Protein AF-C3YWH7-F1 (afdb_monomer_lite)

Organism: Branchiostoma floridae (NCBI:txid7739)

InterPro domains:
  IPR000159 Ras-associating domain [PS50200] (1-49)
  IPR039269 Ankyrin repeat and fibronectin type-III domain-containing protein 1 [PTHR21437] (2-59)

Secondary structure (DSSP, 8-state):
-PPPGGGGGGEEEEEEETTEEEE--TT--GGGSSS--TTEEEEEEEPPHHHHHHHHHHHTTSS--

Radius of gyration: 14.77 Å; chains: 1; bounding box: 37×20×34 Å

Sequence (65 aa):
PLYPDDLLHNFFLVAIIAGRERQLPDTYQPLQLQNPWAKGKLLVRLRDQATAALAMLHETQSTSV

Structure (mmCIF, N/CA/C/O backbone):
data_AF-C3YWH7-F1
#
_entry.id   AF-C3YWH7-F1
#
loop_
_atom_site.group_PDB
_atom_site.id
_atom_site.type_symbol
_atom_site.label_atom_id
_atom_site.label_alt_id
_atom_site.label_comp_id
_atom_site.label_asym_id
_atom_site.label_entity_id
_atom_site.label_seq_id
_atom_site.pdbx_PDB_ins_code
_atom_site.Cartn_x
_atom_site.Cartn_y
_atom_site.Cartn_z
_atom_site.occupancy
_atom_site.B_iso_or_equiv
_atom_site.auth_seq_id
_atom_site.auth_comp_id
_atom_site.auth_asym_id
_atom_site.auth_atom_id
_atom_site.pdbx_PDB_model_num
ATOM 1 N N . PRO A 1 1 ? -7.802 -7.981 -14.159 1.00 69.75 1 PRO A N 1
ATOM 2 C CA . PRO A 1 1 ? -6.680 -7.781 -15.109 1.00 69.75 1 PRO A CA 1
ATOM 3 C C . PRO A 1 1 ? -5.513 -8.663 -14.665 1.00 69.75 1 PRO A C 1
ATOM 5 O O . PRO A 1 1 ? -5.277 -8.746 -13.463 1.00 69.75 1 PRO A O 1
ATOM 8 N N . LEU A 1 2 ? -4.847 -9.343 -15.597 1.00 77.56 2 LEU A N 1
ATOM 9 C CA . LEU A 1 2 ? -3.599 -10.061 -15.332 1.00 77.56 2 LEU A CA 1
ATOM 10 C C . LEU A 1 2 ? -2.450 -9.159 -15.780 1.00 77.56 2 LEU A C 1
ATOM 12 O O . LEU A 1 2 ? -2.463 -8.691 -16.917 1.00 77.56 2 LEU A O 1
ATOM 16 N N . TYR A 1 3 ? -1.513 -8.876 -14.878 1.00 81.31 3 TYR A N 1
ATOM 17 C CA . TYR A 1 3 ? -0.327 -8.081 -15.186 1.00 81.31 3 TYR A CA 1
ATOM 18 C C . TYR A 1 3 ? 0.844 -9.029 -15.466 1.00 81.31 3 TYR A C 1
ATOM 20 O O . TYR A 1 3 ? 1.032 -9.960 -14.684 1.00 81.31 3 TYR A O 1
ATOM 28 N N . PRO A 1 4 ? 1.600 -8.831 -16.559 1.00 82.50 4 PRO A N 1
ATOM 29 C CA . PRO A 1 4 ? 2.847 -9.550 -16.789 1.00 82.50 4 PRO A CA 1
ATOM 30 C C . PRO A 1 4 ? 3.892 -9.173 -15.733 1.00 82.50 4 PRO A C 1
ATOM 32 O O . PRO A 1 4 ? 3.860 -8.062 -15.193 1.00 82.50 4 PRO A O 1
ATOM 35 N N . ASP A 1 5 ? 4.827 -10.089 -15.479 1.00 86.25 5 ASP A N 1
ATOM 36 C CA . ASP A 1 5 ? 5.869 -9.941 -14.455 1.00 86.25 5 ASP A CA 1
ATOM 37 C C . ASP A 1 5 ? 6.692 -8.658 -14.644 1.00 86.25 5 ASP A C 1
ATOM 39 O O . ASP A 1 5 ? 6.993 -7.952 -13.680 1.00 86.25 5 ASP A O 1
ATOM 43 N N . ASP A 1 6 ? 6.934 -8.278 -15.900 1.00 83.56 6 ASP A N 1
ATOM 44 C CA . ASP A 1 6 ? 7.650 -7.058 -16.273 1.00 83.56 6 ASP A CA 1
ATOM 45 C C . ASP A 1 6 ? 6.959 -5.778 -15.803 1.00 83.56 6 ASP A C 1
ATOM 47 O O . ASP A 1 6 ? 7.597 -4.738 -15.744 1.00 83.56 6 ASP A O 1
ATOM 51 N N . LEU A 1 7 ? 5.667 -5.810 -15.462 1.00 80.94 7 LEU A N 1
ATOM 52 C CA . LEU A 1 7 ? 4.938 -4.647 -14.952 1.00 80.94 7 LEU A CA 1
ATOM 53 C C . LEU A 1 7 ? 4.800 -4.652 -13.428 1.00 80.94 7 LEU A C 1
ATOM 55 O O . LEU A 1 7 ? 4.288 -3.677 -12.878 1.00 80.94 7 LEU A O 1
ATOM 59 N N . LEU A 1 8 ? 5.267 -5.695 -12.732 1.00 83.06 8 LEU A N 1
ATOM 60 C CA . LEU A 1 8 ? 5.152 -5.790 -11.274 1.00 83.06 8 LEU A CA 1
ATOM 61 C C . LEU A 1 8 ? 5.956 -4.700 -10.545 1.00 83.06 8 LEU A C 1
ATOM 63 O O . LEU A 1 8 ? 5.514 -4.218 -9.506 1.00 83.06 8 LEU A O 1
ATOM 67 N N . HIS A 1 9 ? 7.066 -4.231 -11.126 1.00 82.62 9 HIS A N 1
ATOM 68 C CA . HIS A 1 9 ? 7.866 -3.117 -10.587 1.00 82.62 9 HIS A CA 1
ATOM 69 C C . HIS A 1 9 ? 7.121 -1.768 -10.582 1.00 82.62 9 HIS A C 1
ATOM 71 O O . HIS A 1 9 ? 7.514 -0.827 -9.894 1.00 82.62 9 HIS A O 1
ATOM 77 N N . ASN A 1 10 ? 6.025 -1.657 -11.339 1.00 83.81 10 ASN A N 1
ATOM 78 C CA . ASN A 1 10 ? 5.191 -0.459 -11.334 1.00 83.81 10 ASN A CA 1
ATOM 79 C C . ASN A 1 10 ? 4.263 -0.404 -10.124 1.00 83.81 10 ASN A C 1
ATOM 81 O O . ASN A 1 10 ? 3.627 0.624 -9.901 1.00 83.81 10 ASN A O 1
ATOM 85 N N . PHE A 1 11 ? 4.149 -1.476 -9.346 1.00 86.62 11 PHE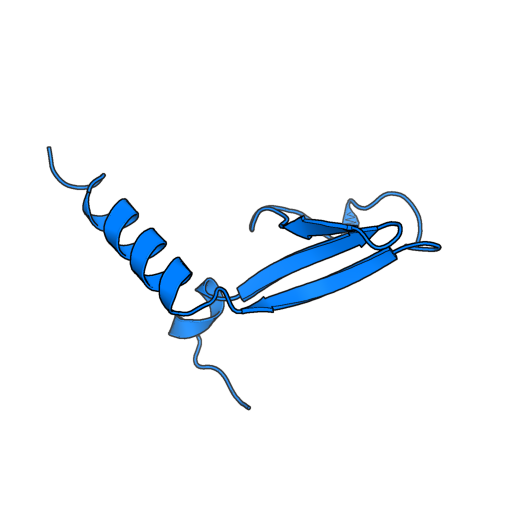 A N 1
ATOM 86 C CA . PHE A 1 11 ? 3.348 -1.471 -8.136 1.00 86.62 11 PHE A CA 1
ATOM 87 C C . PHE A 1 11 ? 4.184 -1.043 -6.939 1.00 86.62 11 PHE A C 1
ATOM 89 O O . PHE A 1 11 ? 5.344 -1.408 -6.805 1.00 86.62 11 PHE A O 1
ATOM 96 N N . PHE A 1 12 ? 3.567 -0.289 -6.039 1.00 87.44 12 PHE A N 1
ATOM 97 C CA . PHE A 1 12 ? 4.175 0.093 -4.777 1.00 87.44 12 PHE A CA 1
ATOM 98 C C . PHE A 1 12 ? 3.166 -0.006 -3.642 1.00 87.44 12 PHE A C 1
ATOM 100 O O . PHE A 1 12 ? 1.944 0.059 -3.832 1.00 87.44 12 PHE A O 1
ATOM 107 N N . LEU A 1 13 ? 3.702 -0.175 -2.440 1.00 88.69 13 LEU A N 1
ATOM 108 C CA . LEU A 1 13 ? 2.914 -0.339 -1.236 1.00 88.69 13 LEU A CA 1
ATOM 109 C C . LEU A 1 13 ? 2.548 1.027 -0.649 1.00 88.69 13 LEU A C 1
ATOM 111 O O . LEU A 1 13 ? 3.357 1.954 -0.606 1.00 88.69 13 LEU A O 1
ATOM 115 N N . VAL A 1 14 ? 1.313 1.151 -0.180 1.00 88.31 14 VAL A N 1
ATOM 116 C CA . VAL A 1 14 ? 0.755 2.405 0.319 1.00 88.31 14 VAL A CA 1
ATOM 117 C C . VAL A 1 14 ? 0.019 2.168 1.619 1.00 88.31 14 VAL A C 1
ATOM 119 O O . VAL A 1 14 ? -0.900 1.359 1.670 1.00 88.31 14 VAL A O 1
ATOM 122 N N . ALA A 1 15 ? 0.368 2.914 2.663 1.00 87.88 15 ALA A N 1
ATOM 123 C CA . ALA A 1 15 ? -0.383 2.932 3.910 1.00 87.88 15 ALA A CA 1
ATOM 124 C C . ALA A 1 15 ? -1.259 4.188 3.996 1.00 87.88 15 ALA A C 1
ATOM 126 O O . ALA A 1 15 ? -0.769 5.313 3.916 1.00 87.88 15 ALA A O 1
ATOM 127 N N . ILE A 1 16 ? -2.556 3.993 4.219 1.00 85.88 16 ILE A N 1
ATOM 128 C CA . ILE A 1 16 ? -3.503 5.038 4.598 1.00 85.88 16 ILE A CA 1
ATOM 129 C C . ILE A 1 16 ? -3.625 5.025 6.114 1.00 85.88 16 ILE A C 1
ATOM 131 O O . ILE A 1 16 ? -4.140 4.061 6.676 1.00 85.88 16 ILE A O 1
ATOM 135 N N . ILE A 1 17 ? -3.182 6.088 6.781 1.00 85.38 17 ILE A N 1
ATOM 136 C CA . ILE A 1 17 ? -3.267 6.231 8.240 1.00 85.38 17 ILE A CA 1
ATOM 137 C C . ILE A 1 17 ? -3.956 7.557 8.539 1.00 85.38 17 ILE A C 1
ATOM 139 O O . ILE A 1 17 ? -3.473 8.609 8.124 1.00 85.38 17 ILE A O 1
ATOM 143 N N . ALA A 1 18 ? -5.093 7.516 9.242 1.00 83.25 18 ALA A N 1
ATOM 144 C CA . ALA A 1 18 ? -5.876 8.714 9.577 1.00 83.25 18 ALA A CA 1
ATOM 145 C C . ALA A 1 18 ? -6.187 9.612 8.354 1.00 83.25 18 ALA A C 1
ATOM 147 O O . ALA A 1 18 ? -6.068 10.834 8.414 1.00 83.25 18 ALA A O 1
ATOM 148 N N . GLY A 1 19 ? -6.533 8.995 7.219 1.00 83.56 19 GLY A N 1
ATOM 149 C CA . GLY A 1 19 ? -6.852 9.701 5.972 1.00 83.56 19 GLY A CA 1
ATOM 150 C C . GLY A 1 19 ? -5.643 10.249 5.206 1.00 83.56 19 GLY A C 1
ATOM 151 O O . GLY A 1 19 ? -5.829 10.897 4.182 1.00 83.56 19 GLY A O 1
ATOM 152 N N . ARG A 1 20 ? -4.412 9.991 5.667 1.00 82.62 20 ARG A N 1
ATOM 153 C CA . ARG A 1 20 ? -3.180 10.392 4.976 1.00 82.62 20 ARG A CA 1
ATOM 154 C C . ARG A 1 20 ? -2.544 9.213 4.265 1.00 82.62 20 ARG A C 1
ATOM 156 O O . ARG A 1 20 ? -2.341 8.165 4.877 1.00 82.62 20 ARG A O 1
ATOM 163 N N . GLU A 1 21 ? -2.199 9.421 3.001 1.00 87.44 21 GLU A N 1
ATOM 164 C CA . GLU A 1 21 ? -1.477 8.454 2.184 1.00 87.44 21 GLU A CA 1
ATOM 165 C C . GLU A 1 21 ? 0.033 8.552 2.431 1.00 87.44 21 GLU A C 1
ATOM 167 O O . GLU A 1 21 ? 0.602 9.645 2.453 1.00 87.44 21 GLU A O 1
ATOM 172 N N . ARG A 1 22 ? 0.685 7.405 2.636 1.00 85.56 22 ARG A N 1
ATOM 173 C CA . ARG A 1 22 ? 2.142 7.278 2.694 1.00 85.56 22 ARG A CA 1
ATOM 174 C C . ARG A 1 22 ? 2.594 6.154 1.775 1.00 85.56 22 ARG A C 1
ATOM 176 O O . ARG A 1 22 ? 2.214 5.003 1.982 1.00 85.56 22 ARG A O 1
ATOM 183 N N . GLN A 1 23 ? 3.431 6.496 0.801 1.00 87.00 23 GLN A N 1
ATOM 184 C CA . GLN A 1 23 ? 4.161 5.517 0.005 1.00 87.00 23 GLN A CA 1
ATOM 185 C C . GLN A 1 23 ? 5.215 4.832 0.877 1.00 87.00 23 GLN A C 1
ATOM 187 O O . GLN A 1 23 ? 5.936 5.492 1.629 1.00 87.00 23 GLN A O 1
ATOM 192 N N . LEU A 1 24 ? 5.280 3.510 0.784 1.00 86.06 24 LEU A N 1
ATOM 193 C CA . LEU A 1 24 ? 6.264 2.689 1.469 1.00 86.06 24 LEU A CA 1
ATOM 194 C C . LEU A 1 24 ? 7.342 2.223 0.478 1.00 86.06 24 LEU A C 1
ATOM 196 O O . LEU A 1 24 ? 7.041 2.057 -0.705 1.00 86.06 24 LEU A O 1
ATOM 200 N N . PRO A 1 25 ? 8.585 2.024 0.948 1.00 84.81 25 PRO A N 1
ATOM 201 C CA . PRO A 1 25 ? 9.651 1.438 0.139 1.00 84.81 25 PRO A CA 1
ATOM 202 C C . PRO A 1 25 ? 9.326 0.008 -0.303 1.00 84.81 25 PRO A C 1
ATOM 204 O O . PRO A 1 25 ? 8.649 -0.721 0.419 1.00 84.81 25 PRO A O 1
ATOM 207 N N . ASP A 1 26 ? 9.911 -0.436 -1.411 1.00 84.12 26 ASP A N 1
ATOM 208 C CA . ASP A 1 26 ? 9.719 -1.807 -1.911 1.00 84.12 26 ASP A CA 1
ATOM 209 C C . ASP A 1 26 ? 10.357 -2.864 -0.992 1.00 84.12 26 ASP A C 1
ATOM 211 O O . ASP A 1 26 ? 9.908 -4.003 -0.924 1.00 84.12 26 ASP A O 1
ATOM 215 N N . THR A 1 27 ? 11.371 -2.475 -0.212 1.00 85.94 27 THR A N 1
ATOM 216 C CA . THR A 1 27 ? 12.007 -3.323 0.814 1.00 85.94 27 THR A CA 1
ATOM 217 C C . THR A 1 27 ? 11.216 -3.386 2.120 1.00 85.94 27 THR A C 1
ATOM 219 O O . THR A 1 27 ? 11.614 -4.074 3.065 1.00 85.94 27 THR A O 1
ATOM 222 N N . TYR A 1 28 ? 10.112 -2.644 2.211 1.00 84.38 28 TYR A N 1
ATOM 223 C CA . TYR A 1 28 ? 9.305 -2.593 3.413 1.00 84.38 28 TYR A CA 1
ATOM 224 C C . TYR A 1 28 ? 8.648 -3.946 3.675 1.00 84.38 28 TYR A C 1
ATOM 226 O O . TYR A 1 28 ? 8.000 -4.516 2.804 1.00 84.38 28 TYR A O 1
ATOM 234 N N . GLN A 1 29 ? 8.771 -4.444 4.903 1.00 83.56 29 GLN A N 1
ATOM 235 C CA . GLN A 1 29 ? 8.182 -5.714 5.315 1.00 83.56 29 GLN A CA 1
ATOM 236 C C . GLN A 1 29 ? 6.800 -5.455 5.931 1.00 83.56 29 GLN A C 1
ATOM 238 O O . GLN A 1 29 ? 6.735 -4.969 7.062 1.00 83.56 29 GLN A O 1
ATOM 243 N N . PRO A 1 30 ? 5.681 -5.803 5.263 1.00 78.00 30 PRO A N 1
ATOM 244 C CA . PRO A 1 30 ? 4.338 -5.499 5.767 1.00 78.00 30 PRO A CA 1
ATOM 245 C C . PRO A 1 30 ? 4.048 -6.106 7.145 1.00 78.00 30 PRO A C 1
ATOM 247 O O . PRO A 1 30 ? 3.259 -5.561 7.910 1.00 78.00 30 PRO A O 1
ATOM 250 N N . LEU A 1 31 ? 4.717 -7.215 7.474 1.00 78.88 31 LEU A N 1
ATOM 251 C CA . LEU A 1 31 ? 4.606 -7.916 8.754 1.00 78.88 31 LEU A CA 1
ATOM 252 C C . LEU A 1 31 ? 5.291 -7.179 9.919 1.00 78.88 31 LEU A C 1
ATOM 254 O O . LEU A 1 31 ? 5.004 -7.483 11.071 1.00 78.88 31 LEU A O 1
ATOM 258 N N . GLN A 1 32 ? 6.169 -6.210 9.636 1.00 76.00 32 GLN A N 1
ATOM 259 C CA . GLN A 1 32 ? 6.810 -5.360 10.649 1.00 76.00 32 GLN A CA 1
ATOM 260 C C . GLN A 1 32 ? 5.909 -4.201 11.104 1.00 76.00 32 GLN A C 1
ATOM 262 O O . GLN A 1 32 ? 6.283 -3.458 12.013 1.00 76.00 32 GLN A O 1
ATOM 267 N N . LEU A 1 33 ? 4.726 -4.011 10.502 1.00 74.25 33 LEU A N 1
ATOM 268 C CA . LEU A 1 33 ? 3.744 -3.068 11.040 1.00 74.25 33 LEU A CA 1
ATOM 269 C C . LEU A 1 33 ? 3.328 -3.527 12.441 1.00 74.25 33 LEU A C 1
ATOM 271 O O . LEU A 1 33 ? 2.629 -4.526 12.600 1.00 74.25 33 LEU A O 1
ATOM 275 N N . GLN A 1 34 ? 3.749 -2.781 13.464 1.00 65.56 34 GLN A N 1
ATOM 276 C CA . GLN A 1 34 ? 3.312 -3.029 14.831 1.00 65.56 34 GLN A CA 1
ATOM 277 C C . GLN A 1 34 ? 1.796 -2.829 14.958 1.00 65.56 34 GLN A C 1
ATOM 279 O O . GLN A 1 34 ? 1.277 -1.757 14.646 1.00 65.56 34 GLN A O 1
ATOM 284 N N . ASN A 1 35 ? 1.138 -3.845 15.526 1.00 58.22 35 ASN A N 1
ATOM 285 C CA . ASN A 1 35 ? -0.292 -3.928 15.836 1.00 58.22 35 ASN A CA 1
ATOM 286 C C . ASN A 1 35 ? -1.234 -3.953 14.609 1.00 58.22 35 ASN A C 1
ATOM 288 O O . ASN A 1 35 ? -0.986 -3.282 13.604 1.00 58.22 35 ASN A O 1
ATOM 292 N N . PRO A 1 36 ? -2.346 -4.720 14.679 1.00 52.53 36 PRO A N 1
ATOM 293 C CA . PRO A 1 36 ? -3.311 -4.821 13.590 1.00 52.53 36 PRO A CA 1
ATOM 294 C C . PRO A 1 36 ? -3.774 -3.411 13.245 1.00 52.53 36 PRO A C 1
ATOM 296 O O . PRO A 1 36 ? -3.956 -2.598 14.150 1.00 52.53 36 PRO A O 1
ATOM 299 N N . TRP A 1 37 ? -3.901 -3.102 11.954 1.00 62.00 37 TRP A N 1
ATOM 300 C CA . TRP A 1 37 ? -4.124 -1.752 11.431 1.00 62.00 37 TRP A CA 1
ATOM 301 C C . TRP A 1 37 ? -5.500 -1.188 11.819 1.00 62.00 37 TRP A C 1
ATOM 303 O O . TRP A 1 37 ? -6.330 -0.869 10.975 1.00 62.00 37 TRP A O 1
ATOM 313 N N . ALA A 1 38 ? -5.759 -1.014 13.113 1.00 60.47 38 ALA A N 1
ATOM 314 C CA . ALA A 1 38 ? -7.048 -0.641 13.677 1.00 60.47 38 ALA A CA 1
ATOM 315 C C . ALA A 1 38 ? -7.523 0.733 13.179 1.00 60.47 38 ALA A C 1
ATOM 317 O O . ALA A 1 38 ? -8.692 1.074 13.318 1.00 60.47 38 ALA A O 1
ATOM 318 N N . LYS A 1 39 ? -6.614 1.532 12.600 1.00 65.38 39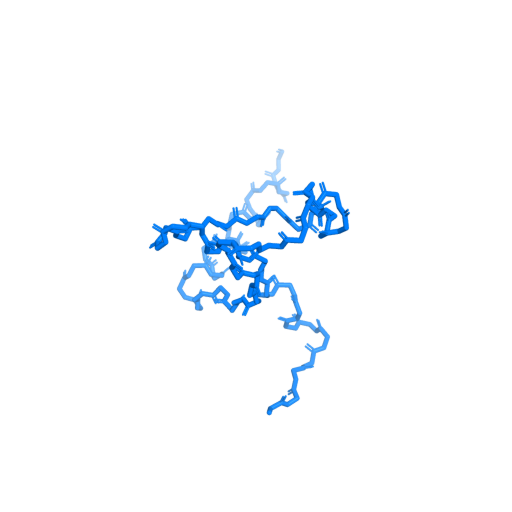 LYS A N 1
ATOM 319 C CA . LYS A 1 39 ? -6.878 2.874 12.066 1.00 65.38 39 LYS A CA 1
ATOM 320 C C . LYS A 1 39 ? -6.320 3.097 10.656 1.00 65.38 39 LYS A C 1
ATOM 322 O O . LYS A 1 39 ? -6.225 4.249 10.226 1.00 65.38 39 LYS A O 1
ATOM 327 N N . GLY A 1 40 ? -5.917 2.036 9.952 1.00 76.94 40 GLY A N 1
ATOM 328 C CA . GLY A 1 40 ? -5.264 2.181 8.656 1.00 76.94 40 GLY A CA 1
ATOM 329 C C . GLY A 1 40 ? -5.550 1.071 7.656 1.00 76.94 40 GLY A C 1
ATOM 330 O O . GLY A 1 40 ? -6.029 -0.002 8.004 1.00 76.94 40 GLY A O 1
ATOM 331 N N . LYS A 1 41 ? -5.271 1.357 6.386 1.00 82.69 41 LYS A N 1
ATOM 332 C CA . LYS A 1 41 ? -5.369 0.404 5.275 1.00 82.69 41 LYS A CA 1
ATOM 333 C C . LYS A 1 41 ? -4.027 0.351 4.572 1.00 82.69 41 LYS A C 1
ATOM 335 O O . LYS A 1 41 ? -3.491 1.402 4.242 1.00 82.69 41 LYS A O 1
ATOM 340 N N . LEU A 1 42 ? -3.511 -0.840 4.312 1.00 86.88 42 LEU A N 1
ATOM 341 C CA . LEU A 1 42 ? -2.428 -1.022 3.356 1.00 86.88 42 LEU A CA 1
ATOM 342 C C . LEU A 1 42 ? -3.041 -1.385 2.011 1.00 86.88 42 LEU A C 1
ATOM 344 O O . LEU A 1 42 ? -3.957 -2.204 1.932 1.00 86.88 42 LEU A O 1
ATOM 348 N N . LEU A 1 43 ? -2.546 -0.750 0.968 1.00 85.88 43 LEU A N 1
ATOM 349 C CA . LEU A 1 43 ? -2.998 -0.891 -0.399 1.00 85.88 43 LEU A CA 1
ATOM 350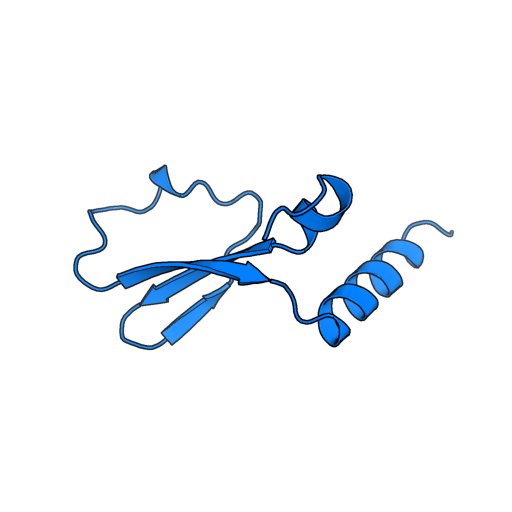 C C . LEU A 1 43 ? -1.777 -1.091 -1.286 1.00 85.88 43 LEU A C 1
ATOM 352 O O . LEU A 1 43 ? -0.664 -0.696 -0.940 1.00 85.88 43 LEU A O 1
ATOM 356 N N . VAL A 1 44 ? -2.013 -1.668 -2.453 1.00 87.38 44 VAL A N 1
ATOM 357 C CA . VAL A 1 44 ? -1.044 -1.692 -3.542 1.00 87.38 44 VAL A CA 1
ATOM 358 C C . VAL A 1 44 ? -1.554 -0.722 -4.604 1.00 87.38 44 VAL A C 1
ATOM 360 O O . VAL A 1 44 ? -2.729 -0.784 -4.975 1.00 87.38 44 VAL A O 1
ATOM 363 N N . ARG A 1 45 ? -0.706 0.200 -5.066 1.00 86.19 45 ARG A N 1
ATOM 364 C CA . ARG A 1 45 ? -1.036 1.153 -6.136 1.00 86.19 45 ARG A CA 1
ATOM 365 C C . ARG A 1 45 ? -0.071 0.996 -7.299 1.00 86.19 45 ARG A C 1
ATOM 367 O O . ARG A 1 45 ? 1.093 0.680 -7.098 1.00 86.19 45 ARG A O 1
ATOM 374 N N . LEU A 1 46 ? -0.573 1.249 -8.503 1.00 84.94 46 LEU A N 1
ATOM 375 C CA . LEU A 1 46 ? 0.260 1.447 -9.682 1.00 84.94 46 LEU A CA 1
ATOM 376 C C . LEU A 1 46 ? 0.868 2.845 -9.633 1.00 84.94 46 LEU A C 1
ATOM 378 O O . LEU A 1 46 ? 0.173 3.824 -9.348 1.00 84.94 46 LEU A O 1
ATOM 382 N N . ARG A 1 47 ? 2.159 2.930 -9.929 1.00 81.56 47 ARG A N 1
ATOM 383 C CA . ARG A 1 47 ? 2.858 4.168 -10.236 1.00 81.56 47 ARG A CA 1
ATOM 384 C C . ARG A 1 47 ? 2.221 4.713 -11.510 1.00 81.56 47 ARG A C 1
ATOM 386 O O . ARG A 1 47 ? 2.093 3.987 -12.494 1.00 81.56 47 ARG A O 1
ATOM 393 N N . ASP A 1 48 ? 1.744 5.953 -11.458 1.00 71.56 48 ASP A N 1
ATOM 394 C CA . ASP A 1 48 ? 1.192 6.622 -12.637 1.00 71.56 48 ASP A CA 1
ATOM 395 C C . ASP A 1 48 ? 2.221 6.521 -13.775 1.00 71.56 48 ASP A C 1
ATOM 397 O O . ASP A 1 48 ? 3.418 6.681 -13.523 1.00 71.56 48 ASP A O 1
ATOM 401 N N . GLN A 1 49 ? 1.789 6.224 -15.004 1.00 56.97 49 GLN A N 1
ATOM 402 C CA . GLN A 1 49 ? 2.700 6.043 -16.138 1.00 56.97 49 GLN A CA 1
ATOM 403 C C . GLN A 1 49 ? 3.597 7.269 -16.354 1.00 56.97 49 GLN A C 1
ATOM 405 O O . GLN A 1 49 ? 4.758 7.113 -16.729 1.00 56.97 49 GLN A O 1
ATOM 410 N N . ALA A 1 50 ? 3.111 8.472 -16.028 1.00 53.69 50 ALA A N 1
ATOM 411 C CA . ALA A 1 50 ? 3.918 9.689 -16.060 1.00 53.69 50 ALA A CA 1
ATOM 412 C C . ALA A 1 50 ? 5.074 9.664 -15.040 1.00 53.69 50 ALA A C 1
ATOM 414 O O . ALA A 1 50 ? 6.173 10.136 -15.320 1.00 53.69 50 ALA A O 1
ATOM 415 N N . THR A 1 51 ? 4.855 9.089 -13.856 1.00 53.06 51 THR A N 1
ATOM 416 C CA . THR A 1 51 ? 5.863 8.984 -12.789 1.00 53.06 51 THR A CA 1
ATOM 417 C C . THR A 1 51 ? 6.772 7.764 -12.967 1.00 53.06 51 THR A C 1
ATOM 419 O O . THR A 1 51 ? 7.953 7.832 -12.635 1.00 53.06 51 THR A O 1
ATOM 422 N N . ALA A 1 52 ? 6.255 6.660 -13.511 1.00 54.03 52 ALA A N 1
ATOM 423 C CA . ALA A 1 52 ? 7.038 5.469 -13.840 1.00 54.03 52 ALA A CA 1
ATOM 424 C C . ALA A 1 52 ? 8.050 5.749 -14.963 1.00 54.03 52 ALA A C 1
ATOM 426 O O . ALA A 1 52 ? 9.218 5.393 -14.833 1.00 54.03 52 ALA A O 1
ATOM 427 N N . ALA A 1 53 ? 7.642 6.483 -16.007 1.00 55.72 53 ALA A N 1
ATOM 428 C CA . ALA A 1 53 ? 8.541 6.907 -17.080 1.00 55.72 53 ALA A CA 1
ATOM 429 C C . ALA A 1 53 ? 9.694 7.789 -16.565 1.00 55.72 53 ALA A C 1
ATOM 431 O O . ALA A 1 53 ? 10.837 7.607 -16.971 1.00 55.72 53 ALA A O 1
ATOM 432 N N . LEU A 1 54 ? 9.420 8.703 -15.627 1.00 57.78 54 LEU A N 1
ATOM 433 C CA . LEU A 1 54 ? 10.451 9.537 -14.995 1.00 57.78 54 LEU A CA 1
ATOM 434 C C . LEU A 1 54 ? 11.435 8.722 -14.141 1.00 57.78 54 LEU A C 1
ATOM 436 O O . LEU A 1 54 ? 12.631 9.000 -14.167 1.00 57.78 54 LEU A O 1
ATOM 440 N N . ALA A 1 55 ? 10.957 7.705 -13.416 1.00 58.44 55 ALA A N 1
ATOM 441 C CA . ALA A 1 55 ? 11.821 6.821 -12.633 1.00 58.44 55 ALA A CA 1
ATOM 442 C C . ALA A 1 55 ? 12.772 6.007 -13.530 1.00 58.44 55 ALA A C 1
ATOM 444 O O . ALA A 1 55 ? 13.976 6.004 -13.281 1.00 58.44 55 ALA A O 1
ATOM 445 N N . MET A 1 56 ? 12.262 5.422 -14.622 1.00 59.09 56 MET A N 1
ATOM 446 C CA . MET A 1 56 ? 13.105 4.700 -15.585 1.00 59.09 56 MET A CA 1
ATOM 447 C C . MET A 1 56 ? 14.138 5.618 -16.251 1.00 59.09 56 MET A C 1
ATOM 449 O O . MET A 1 56 ? 15.296 5.237 -16.388 1.00 59.09 56 MET A O 1
ATOM 453 N N . LEU A 1 57 ? 13.750 6.851 -16.605 1.00 57.09 57 LEU A N 1
AT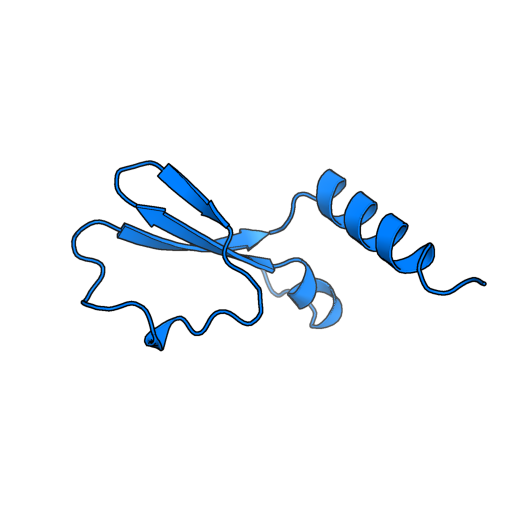OM 454 C CA . LEU A 1 57 ? 14.673 7.848 -17.162 1.00 57.09 57 LEU A CA 1
ATOM 455 C C . LEU A 1 57 ? 15.808 8.209 -16.191 1.00 57.09 57 LEU A C 1
ATOM 457 O O . LEU A 1 57 ? 16.931 8.466 -16.634 1.00 57.09 57 LEU A O 1
ATOM 461 N N . HIS A 1 58 ? 15.535 8.235 -14.885 1.00 55.72 58 HIS A N 1
ATOM 462 C CA . HIS A 1 58 ? 16.546 8.498 -13.860 1.00 55.72 58 HIS A CA 1
ATOM 463 C C . HIS A 1 58 ? 17.487 7.298 -13.653 1.00 55.72 58 HIS A C 1
ATOM 465 O O . HIS A 1 58 ? 18.688 7.508 -13.495 1.00 55.72 58 HIS A O 1
ATOM 471 N N . GLU A 1 59 ? 16.998 6.056 -13.735 1.00 52.72 59 GLU A N 1
ATOM 472 C CA . GLU A 1 59 ? 17.856 4.859 -13.687 1.00 52.72 59 GLU A CA 1
ATOM 473 C C . GLU A 1 59 ? 18.815 4.771 -14.884 1.00 52.72 59 GLU A 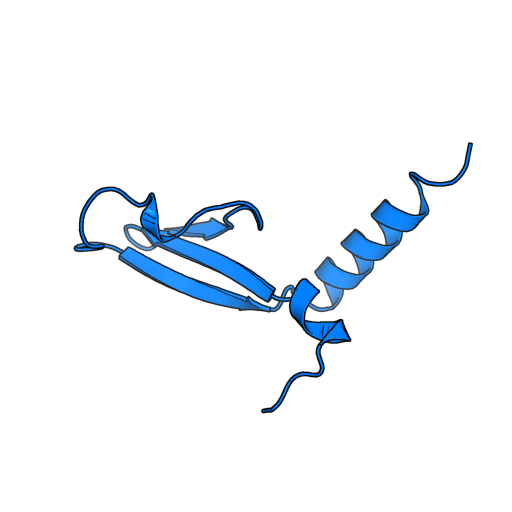C 1
ATOM 475 O O . GLU A 1 59 ? 19.982 4.425 -14.710 1.00 52.72 59 GLU A O 1
ATOM 480 N N . THR A 1 60 ? 18.396 5.194 -16.081 1.00 52.25 60 THR A N 1
ATOM 481 C CA . THR A 1 60 ? 19.292 5.264 -17.254 1.00 52.25 60 THR A CA 1
ATOM 482 C C . THR A 1 60 ? 20.391 6.329 -17.168 1.00 52.25 60 THR A C 1
ATOM 484 O O . THR A 1 60 ? 21.310 6.295 -17.983 1.00 52.25 60 THR A O 1
ATOM 487 N N . GLN A 1 61 ? 20.344 7.264 -16.209 1.00 43.88 61 GLN A N 1
ATOM 488 C CA . GLN A 1 61 ? 21.384 8.294 -16.048 1.00 43.88 61 GLN A CA 1
ATOM 489 C C . GLN A 1 61 ? 22.448 7.954 -14.994 1.00 43.88 61 GLN A C 1
ATOM 491 O O . GLN A 1 61 ? 23.506 8.572 -15.001 1.00 43.88 61 GLN A O 1
ATOM 496 N N . SER A 1 62 ? 22.229 6.959 -14.126 1.00 45.50 62 SER A N 1
ATOM 497 C CA . SER A 1 62 ? 23.241 6.509 -13.149 1.00 45.50 62 SER A CA 1
ATOM 498 C C . SER A 1 62 ? 24.045 5.284 -13.600 1.00 45.50 62 SER A C 1
ATOM 500 O O . SER A 1 62 ? 24.834 4.745 -12.831 1.00 45.50 62 SER A O 1
ATOM 502 N N . THR A 1 63 ? 23.898 4.845 -14.852 1.00 48.09 63 THR A N 1
ATOM 503 C CA . THR A 1 63 ? 24.801 3.865 -15.483 1.00 48.09 63 THR A CA 1
ATOM 504 C C . THR A 1 63 ? 25.355 4.423 -16.789 1.00 48.09 63 THR A C 1
ATOM 506 O O . THR A 1 63 ? 25.265 3.818 -17.850 1.00 48.09 63 THR A O 1
ATOM 509 N N . SER A 1 64 ? 25.923 5.621 -16.726 1.00 44.88 64 SER A N 1
ATOM 510 C CA . SER A 1 64 ? 26.935 6.052 -17.679 1.00 44.88 64 SER A CA 1
ATOM 511 C C . SER A 1 64 ? 27.814 7.083 -16.980 1.00 44.88 64 SER A C 1
ATOM 513 O O . SER A 1 64 ? 27.282 8.076 -16.495 1.00 44.88 64 SER A O 1
ATOM 515 N N . VAL A 1 65 ? 29.122 6.801 -17.000 1.00 39.53 65 VAL A N 1
ATOM 516 C CA . VAL A 1 65 ? 30.307 7.482 -16.424 1.00 39.53 65 VAL A CA 1
ATOM 517 C C . VAL A 1 65 ? 30.595 7.339 -14.930 1.00 39.53 65 VAL A C 1
A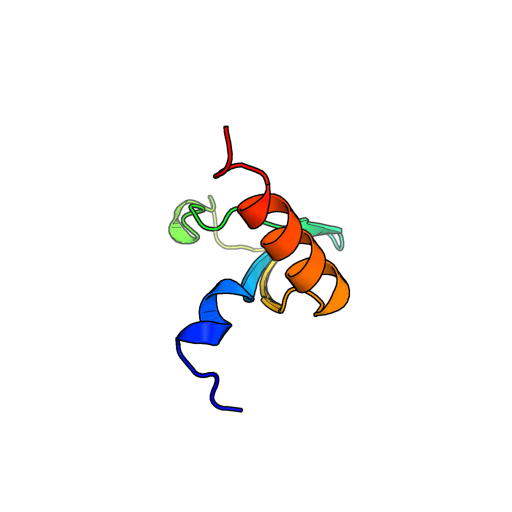TOM 519 O O . VAL A 1 65 ? 29.771 7.735 -14.084 1.00 39.53 65 VAL A O 1
#

Foldseek 3Di:
DDDDPVQPVQKWKWKQAQNDIDTDDPPDDPVPPPDDPPGMDIDIDGNDPVRVVVVVVVVVVVPDD

pLDDT: mean 72.98, std 14.67, range [39.53, 88.69]